Protein AF-A0A7Y5U3R4-F1 (afdb_monomer)

Secondary structure (DSSP, 8-state):
-HHHHHHHHHHHHHHHHT-HHHHHHHHHHHHHTTS-TTTHHHHHHHHHHHHHHHHHHHHHHHHHHIIIIIIHHHTTS----HHHHHHHHHHHHHHHHHHHHHHHHHHHHHHHHHT-

Structure (mmCIF, N/CA/C/O backbone):
data_AF-A0A7Y5U3R4-F1
#
_entry.id   AF-A0A7Y5U3R4-F1
#
loop_
_atom_site.group_PDB
_atom_site.id
_atom_site.type_symbol
_atom_site.label_atom_id
_atom_site.label_alt_id
_atom_site.label_comp_id
_atom_site.label_asym_id
_atom_site.label_entity_id
_atom_site.label_seq_id
_atom_site.pdbx_PDB_ins_code
_atom_site.Cartn_x
_atom_site.Cartn_y
_atom_site.Cartn_z
_atom_site.occupancy
_atom_site.B_iso_or_equiv
_atom_site.auth_seq_id
_atom_site.auth_comp_id
_atom_site.auth_asym_id
_atom_site.auth_atom_id
_atom_site.pdbx_PDB_model_num
ATOM 1 N N . MET A 1 1 ? -9.608 -11.930 12.406 1.00 65.00 1 MET A N 1
ATOM 2 C CA . MET A 1 1 ? -8.451 -12.630 11.818 1.00 65.00 1 MET A CA 1
ATOM 3 C C . MET A 1 1 ? -8.824 -13.307 10.507 1.00 65.00 1 MET A C 1
ATOM 5 O O . MET A 1 1 ? -8.217 -12.961 9.513 1.00 65.00 1 MET A O 1
ATOM 9 N N . ILE A 1 2 ? -9.853 -14.167 10.452 1.00 84.94 2 ILE A N 1
ATOM 10 C CA . ILE A 1 2 ? -10.244 -14.831 9.187 1.00 84.94 2 ILE A CA 1
ATOM 11 C C . ILE A 1 2 ? -10.713 -13.825 8.115 1.00 84.94 2 ILE A C 1
ATOM 13 O O . ILE A 1 2 ? -10.220 -13.865 6.999 1.00 84.94 2 ILE A O 1
ATOM 17 N N . GLY A 1 3 ? -11.593 -12.872 8.455 1.00 83.38 3 GLY A N 1
ATOM 18 C CA . GLY A 1 3 ? -12.141 -11.919 7.471 1.00 83.38 3 GLY A CA 1
ATOM 19 C C . GLY A 1 3 ? -11.095 -11.035 6.776 1.00 83.38 3 GLY A C 1
ATOM 20 O O . GLY A 1 3 ? -11.100 -10.927 5.557 1.00 83.38 3 GLY A O 1
ATOM 21 N N . SER A 1 4 ? -10.150 -10.468 7.534 1.00 87.38 4 SER A N 1
ATOM 22 C CA . SER A 1 4 ? -9.059 -9.659 6.974 1.00 87.38 4 SER A CA 1
ATOM 23 C C . SER A 1 4 ? -8.090 -10.496 6.137 1.00 87.38 4 SER A C 1
ATOM 25 O O . SER A 1 4 ? -7.658 -10.049 5.081 1.00 87.38 4 SER A O 1
ATOM 27 N N . ALA A 1 5 ? -7.786 -11.726 6.566 1.00 89.00 5 ALA A N 1
ATOM 28 C CA . ALA A 1 5 ? -6.933 -12.632 5.800 1.00 89.00 5 ALA A CA 1
ATOM 29 C C . ALA A 1 5 ? -7.576 -13.023 4.460 1.00 89.00 5 ALA A C 1
ATOM 31 O O . ALA A 1 5 ? -6.898 -13.021 3.439 1.00 89.00 5 ALA A O 1
ATOM 32 N N . LEU A 1 6 ? -8.885 -13.296 4.444 1.00 93.69 6 LEU A N 1
ATOM 33 C CA . LEU A 1 6 ? -9.622 -13.591 3.213 1.00 93.69 6 LEU A CA 1
ATOM 34 C C . LEU A 1 6 ? -9.685 -12.383 2.275 1.00 93.69 6 LEU A C 1
ATOM 36 O O . LEU A 1 6 ? -9.479 -12.546 1.078 1.00 93.69 6 LEU A O 1
ATOM 40 N N . ALA A 1 7 ? -9.923 -11.178 2.803 1.00 92.38 7 ALA A N 1
ATOM 41 C CA . ALA A 1 7 ? -9.930 -9.954 2.001 1.00 92.38 7 ALA A CA 1
ATOM 42 C C . ALA A 1 7 ? -8.556 -9.685 1.366 1.00 92.38 7 ALA A C 1
ATOM 44 O O . ALA A 1 7 ? -8.462 -9.439 0.164 1.00 92.38 7 ALA A O 1
ATOM 45 N N . GLY A 1 8 ? -7.487 -9.814 2.155 1.00 92.00 8 GLY A N 1
ATOM 46 C CA . GLY A 1 8 ? -6.118 -9.691 1.666 1.00 92.00 8 GLY A CA 1
ATOM 47 C C . GLY A 1 8 ? -5.762 -10.760 0.628 1.00 92.00 8 GLY A C 1
ATOM 48 O O . GLY A 1 8 ? -5.210 -10.447 -0.426 1.00 92.00 8 GLY A O 1
ATOM 49 N N . ALA A 1 9 ? -6.137 -12.017 0.874 1.00 93.06 9 ALA A N 1
ATOM 50 C CA . ALA A 1 9 ? -5.935 -13.107 -0.076 1.00 93.06 9 ALA A CA 1
ATOM 51 C C . ALA A 1 9 ? -6.721 -12.888 -1.376 1.00 93.06 9 ALA A C 1
ATOM 53 O O . ALA A 1 9 ? -6.185 -13.141 -2.452 1.00 93.06 9 ALA A O 1
ATOM 54 N N . ALA A 1 10 ? -7.956 -12.388 -1.300 1.00 94.56 10 ALA A N 1
ATOM 55 C CA . ALA A 1 10 ? -8.769 -12.072 -2.469 1.00 94.56 10 ALA A CA 1
ATOM 56 C C . ALA A 1 10 ? -8.152 -10.942 -3.304 1.00 94.56 10 ALA A C 1
ATOM 58 O O . ALA A 1 10 ? -8.113 -11.056 -4.527 1.00 94.56 10 ALA A O 1
ATOM 59 N N . TRP A 1 11 ? -7.611 -9.898 -2.665 1.00 95.31 11 TRP A N 1
ATOM 60 C CA . TRP A 1 11 ? -6.876 -8.829 -3.350 1.00 95.31 11 TRP A CA 1
ATOM 61 C C . TRP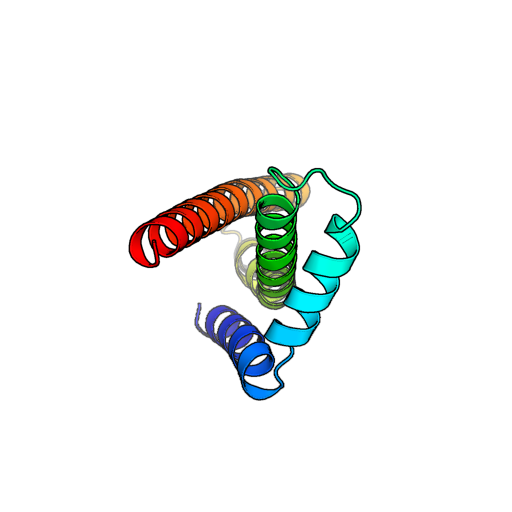 A 1 11 ? -5.675 -9.373 -4.129 1.00 95.31 11 TRP A C 1
ATOM 63 O O . TRP A 1 11 ? -5.559 -9.155 -5.336 1.00 95.31 11 TRP A O 1
ATOM 73 N N . LEU A 1 12 ? -4.814 -10.144 -3.460 1.00 93.56 12 LEU A N 1
ATOM 74 C CA . LEU A 1 12 ? -3.613 -10.705 -4.084 1.00 93.56 12 LEU A CA 1
ATOM 75 C C . LEU A 1 12 ? -3.957 -11.729 -5.173 1.00 93.56 12 LEU A C 1
ATOM 77 O O . LEU A 1 12 ? -3.390 -11.687 -6.263 1.00 93.56 12 LEU A O 1
ATOM 81 N N . SER A 1 13 ? -4.927 -12.607 -4.916 1.00 93.62 13 SER A N 1
ATOM 82 C CA . SER A 1 13 ? -5.390 -13.596 -5.897 1.00 93.62 13 SER A CA 1
ATOM 83 C C . SER A 1 13 ? -6.017 -12.913 -7.108 1.00 93.62 13 SER A C 1
ATOM 85 O O . SER A 1 13 ? -5.747 -13.304 -8.238 1.00 93.62 13 SER A O 1
ATOM 87 N N . GLY A 1 14 ? -6.798 -11.853 -6.891 1.00 92.38 14 GLY A N 1
ATOM 88 C CA . GLY A 1 14 ? -7.369 -11.038 -7.956 1.00 92.38 14 GLY A CA 1
ATOM 89 C C . GLY A 1 14 ? -6.289 -10.421 -8.842 1.00 92.38 14 GLY A C 1
ATOM 90 O O . GLY A 1 14 ? -6.365 -10.549 -10.062 1.00 92.38 14 GLY A O 1
ATOM 91 N N . LEU A 1 15 ? -5.245 -9.828 -8.254 1.00 91.62 15 LEU A N 1
ATOM 92 C CA . LEU A 1 15 ? -4.117 -9.267 -9.011 1.00 91.62 15 LEU A CA 1
ATOM 93 C C . LEU A 1 15 ? -3.382 -10.313 -9.855 1.00 91.62 15 LEU A C 1
ATOM 95 O O . LEU A 1 15 ? -2.968 -10.006 -10.975 1.00 91.62 15 LEU A O 1
ATOM 99 N N . VAL A 1 16 ? -3.227 -11.532 -9.333 1.00 92.44 16 VAL A N 1
ATOM 100 C CA . VAL A 1 16 ? -2.562 -12.635 -10.040 1.00 92.44 16 VAL A CA 1
ATOM 101 C C . VAL A 1 16 ? -3.438 -13.169 -11.173 1.00 92.44 16 VAL A C 1
ATOM 103 O O . VAL A 1 16 ? -2.976 -13.263 -12.306 1.00 92.44 16 VAL A O 1
ATOM 106 N N . VAL A 1 17 ? -4.709 -13.472 -10.900 1.00 94.38 17 VAL A N 1
ATOM 107 C CA . VAL A 1 17 ? -5.631 -14.086 -11.873 1.00 94.38 17 VAL A CA 1
ATOM 108 C C . VAL A 1 17 ? -5.970 -13.133 -13.019 1.00 94.38 17 VAL A C 1
ATOM 110 O O . VAL A 1 17 ? -6.068 -13.559 -14.165 1.00 94.38 17 VAL A O 1
ATOM 113 N N . THR A 1 18 ? -6.133 -11.841 -12.730 1.00 93.12 18 THR A N 1
ATOM 114 C CA . THR A 1 18 ? -6.467 -10.834 -13.753 1.00 93.12 18 THR A CA 1
ATOM 115 C C . THR A 1 18 ? -5.256 -10.358 -14.555 1.00 93.12 18 THR A C 1
ATOM 117 O O . THR A 1 18 ? -5.423 -9.640 -15.537 1.00 93.12 18 THR A O 1
ATOM 120 N N . GLY A 1 19 ? -4.033 -10.687 -14.124 1.00 90.38 19 GLY A N 1
ATOM 121 C CA . GLY A 1 19 ? -2.816 -10.075 -14.658 1.00 90.38 19 GLY A CA 1
ATOM 122 C C . GLY A 1 19 ? -2.641 -8.603 -14.260 1.00 90.38 19 GLY A C 1
ATOM 123 O O . GLY A 1 19 ? -1.742 -7.935 -14.773 1.00 90.38 19 GLY A O 1
ATOM 124 N N . GLY A 1 20 ? -3.447 -8.087 -13.322 1.00 88.06 20 GLY A N 1
ATOM 125 C CA . GLY A 1 20 ? -3.348 -6.714 -12.818 1.00 88.06 20 GLY A CA 1
ATOM 126 C C . GLY A 1 20 ? -1.955 -6.367 -12.284 1.00 88.06 20 GLY A C 1
ATOM 127 O O . GLY A 1 20 ? -1.513 -5.228 -12.418 1.00 88.06 20 GLY A O 1
ATOM 128 N N . GLY A 1 21 ? -1.208 -7.357 -11.781 1.00 90.44 21 GLY A N 1
ATOM 129 C CA . GLY A 1 21 ? 0.199 -7.182 -11.411 1.00 90.44 21 GLY A CA 1
ATOM 130 C C . GLY A 1 21 ? 1.086 -6.698 -12.568 1.00 90.44 21 GLY A C 1
ATOM 131 O O . GLY A 1 21 ? 1.906 -5.805 -12.371 1.00 90.44 21 GLY A O 1
ATOM 132 N N . ALA A 1 22 ? 0.892 -7.212 -13.786 1.00 91.38 22 ALA A N 1
ATOM 133 C CA . ALA A 1 22 ? 1.663 -6.785 -14.956 1.00 91.38 22 ALA A CA 1
ATOM 134 C C . ALA A 1 22 ? 1.296 -5.358 -15.389 1.00 91.38 22 ALA A C 1
ATOM 136 O O . ALA A 1 22 ? 2.180 -4.564 -15.709 1.00 91.38 22 ALA A O 1
ATOM 137 N N . ALA A 1 23 ? 0.007 -5.008 -15.335 1.00 92.94 23 ALA A N 1
ATOM 138 C CA . ALA A 1 23 ? -0.455 -3.650 -15.614 1.00 92.94 23 ALA A CA 1
ATOM 139 C C . 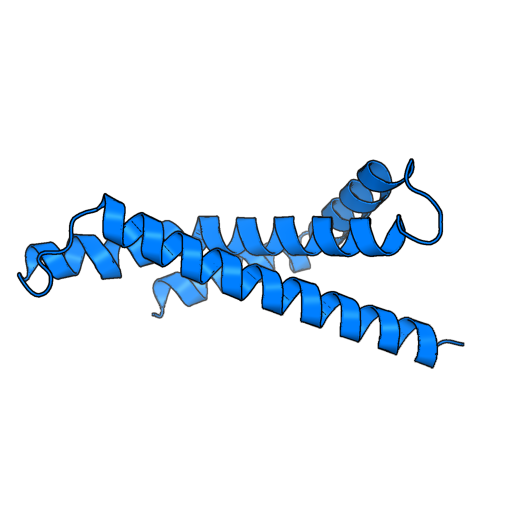ALA A 1 23 ? 0.122 -2.641 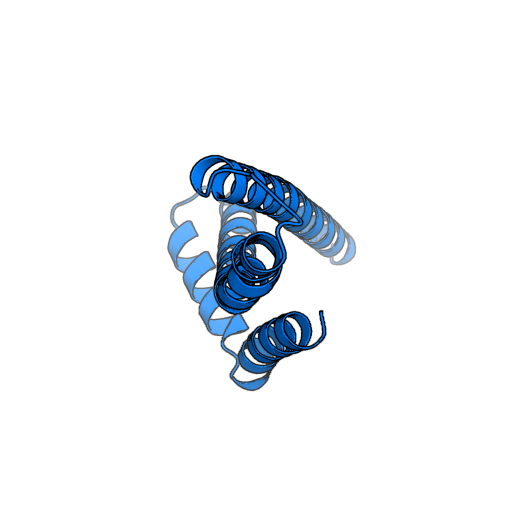-14.606 1.00 92.94 23 ALA A C 1
ATOM 141 O O . ALA A 1 23 ? 0.616 -1.588 -15.005 1.00 92.94 23 ALA A O 1
ATOM 142 N N . LEU A 1 24 ? 0.131 -2.986 -13.314 1.00 93.12 24 LEU A N 1
ATOM 143 C CA . LEU A 1 24 ? 0.741 -2.165 -12.265 1.00 93.12 24 LEU A CA 1
ATOM 144 C C . LEU A 1 24 ? 2.256 -2.030 -12.443 1.00 93.12 24 LEU A C 1
ATOM 146 O O . LEU A 1 24 ? 2.787 -0.935 -12.285 1.00 93.12 24 LEU A O 1
ATOM 150 N N . ALA A 1 25 ? 2.951 -3.112 -12.796 1.00 93.31 25 ALA A N 1
ATOM 151 C CA . ALA A 1 25 ? 4.388 -3.071 -13.054 1.00 93.31 25 ALA A CA 1
ATOM 152 C C . ALA A 1 25 ? 4.719 -2.194 -14.273 1.00 93.31 25 ALA A C 1
ATOM 154 O O . ALA A 1 25 ? 5.655 -1.396 -14.222 1.00 93.31 25 ALA A O 1
ATOM 155 N N . HIS A 1 26 ? 3.926 -2.286 -15.345 1.00 94.56 26 HIS A N 1
ATOM 156 C CA . HIS A 1 26 ? 4.089 -1.439 -16.524 1.00 94.56 26 HIS A CA 1
ATOM 157 C C .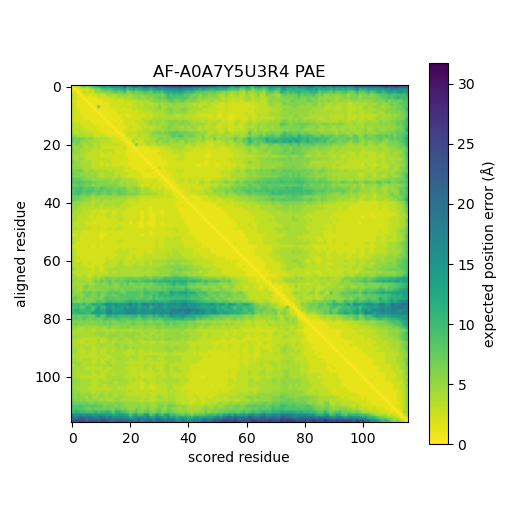 HIS A 1 26 ? 3.810 0.034 -16.206 1.00 94.56 26 HIS A C 1
ATOM 159 O O . HIS A 1 26 ? 4.602 0.903 -16.570 1.00 94.56 26 HIS A O 1
ATOM 165 N N . ALA A 1 27 ? 2.736 0.314 -15.462 1.00 95.06 27 ALA A N 1
ATOM 166 C CA . ALA A 1 27 ? 2.412 1.660 -15.004 1.00 95.06 27 ALA A CA 1
ATOM 167 C C . ALA A 1 27 ? 3.539 2.239 -14.134 1.00 95.06 27 ALA A C 1
ATOM 169 O O . ALA A 1 27 ? 3.995 3.352 -14.394 1.00 95.06 27 ALA A O 1
ATOM 170 N N . ALA A 1 28 ? 4.053 1.466 -13.175 1.00 95.38 28 ALA A N 1
ATOM 171 C CA . ALA A 1 28 ? 5.167 1.877 -12.328 1.00 95.38 28 ALA A CA 1
ATOM 172 C C . ALA A 1 28 ? 6.434 2.168 -13.146 1.00 95.38 28 ALA A C 1
ATOM 174 O O . ALA A 1 28 ? 7.055 3.209 -12.953 1.00 95.38 28 ALA A O 1
ATOM 175 N N . GLY A 1 29 ? 6.777 1.303 -14.106 1.00 94.69 29 GLY A N 1
ATOM 176 C CA . GLY A 1 29 ? 7.914 1.522 -15.000 1.00 94.69 29 GLY A CA 1
ATOM 177 C C . GLY A 1 29 ? 7.750 2.765 -15.879 1.00 94.69 29 GLY A C 1
ATOM 178 O O . GLY A 1 29 ? 8.696 3.528 -16.048 1.00 94.69 29 GLY A O 1
ATOM 179 N N . SER A 1 30 ? 6.543 3.015 -16.396 1.00 94.94 30 SER A N 1
ATOM 180 C CA . SER A 1 30 ? 6.255 4.212 -17.197 1.00 94.94 30 SER A CA 1
ATOM 181 C C . SER A 1 30 ? 6.349 5.500 -16.371 1.00 94.94 30 SER A C 1
ATOM 183 O O . SER A 1 30 ? 6.901 6.496 -16.836 1.00 94.94 30 SER A O 1
ATOM 185 N N . ALA A 1 31 ? 5.892 5.465 -15.116 1.00 94.56 31 ALA A N 1
ATOM 186 C CA . ALA A 1 31 ? 5.929 6.602 -14.205 1.00 94.56 31 ALA A CA 1
ATOM 187 C C . ALA A 1 31 ? 7.356 6.950 -13.750 1.00 94.56 31 ALA A C 1
ATOM 189 O O . ALA A 1 31 ? 7.639 8.106 -13.438 1.00 94.56 31 ALA A O 1
ATOM 190 N N . THR A 1 32 ? 8.265 5.972 -13.723 1.00 95.19 32 THR A N 1
ATOM 191 C CA . THR A 1 32 ? 9.663 6.173 -13.317 1.00 95.19 32 THR A CA 1
ATOM 192 C C . THR A 1 32 ? 10.636 6.251 -14.490 1.00 95.19 32 THR A C 1
ATOM 194 O O . THR A 1 32 ? 11.836 6.406 -14.268 1.00 95.19 32 THR A O 1
ATOM 197 N N . ALA A 1 33 ? 10.145 6.213 -15.732 1.00 91.38 33 ALA A N 1
ATOM 198 C CA . ALA A 1 33 ? 10.969 6.192 -16.941 1.00 91.38 33 ALA A CA 1
ATOM 199 C C . ALA A 1 33 ? 11.866 7.432 -17.108 1.00 91.38 33 ALA A C 1
ATOM 201 O O . ALA A 1 33 ? 12.920 7.349 -17.729 1.00 91.38 33 ALA A O 1
ATOM 202 N N . ALA A 1 34 ? 11.466 8.575 -16.544 1.00 93.38 34 ALA A N 1
ATOM 203 C CA . ALA A 1 34 ? 12.251 9.809 -16.586 1.00 93.38 34 ALA A CA 1
ATOM 204 C C . ALA A 1 34 ? 13.434 9.824 -15.595 1.00 93.38 34 ALA A C 1
ATOM 206 O O . ALA A 1 34 ? 14.262 10.734 -15.641 1.00 93.38 34 ALA A O 1
ATOM 207 N N . LEU A 1 35 ? 13.508 8.859 -14.672 1.00 93.94 35 LEU A N 1
ATOM 208 C CA . LEU A 1 35 ? 14.583 8.790 -13.685 1.00 93.94 35 LEU A CA 1
ATOM 209 C C . LEU A 1 35 ? 15.871 8.212 -14.295 1.00 93.94 35 LEU A C 1
ATOM 211 O O . LEU A 1 35 ? 15.816 7.439 -15.252 1.00 93.94 35 LEU A O 1
ATOM 215 N N . PRO A 1 36 ? 17.046 8.528 -13.715 1.00 94.06 36 PRO A N 1
ATOM 216 C CA . PRO A 1 36 ? 18.316 7.970 -14.165 1.00 94.06 36 PRO A CA 1
ATOM 217 C C . PRO A 1 36 ? 18.301 6.432 -14.203 1.00 94.06 36 PRO A C 1
ATOM 219 O O . PRO A 1 36 ? 17.700 5.823 -13.313 1.00 94.06 36 PRO A O 1
ATOM 222 N N . PRO A 1 37 ? 19.035 5.780 -15.127 1.00 88.50 37 PRO A N 1
ATOM 223 C CA . PRO A 1 37 ? 19.039 4.318 -15.272 1.00 88.50 37 PRO A CA 1
ATOM 224 C C . PRO A 1 37 ? 19.412 3.552 -13.994 1.00 88.50 37 PRO A C 1
ATOM 226 O O . PRO A 1 37 ? 18.938 2.443 -13.774 1.00 88.50 37 PRO A O 1
ATOM 229 N N . ALA A 1 38 ? 20.229 4.159 -13.128 1.00 88.06 38 ALA A N 1
ATOM 230 C CA . ALA A 1 38 ? 20.617 3.582 -11.842 1.00 88.06 38 ALA A CA 1
ATOM 231 C C . ALA A 1 38 ? 19.479 3.572 -10.798 1.00 88.06 38 ALA A C 1
ATOM 233 O O . ALA A 1 38 ? 19.513 2.771 -9.869 1.00 88.06 38 ALA A O 1
ATOM 234 N N . VAL A 1 39 ? 18.482 4.457 -10.929 1.00 91.19 39 VAL A N 1
ATOM 235 C CA . VAL A 1 39 ? 17.421 4.677 -9.925 1.00 91.19 39 VAL A CA 1
ATOM 236 C C . VAL A 1 39 ? 16.043 4.271 -10.447 1.00 91.19 39 VAL A C 1
ATOM 238 O O . VAL A 1 39 ? 15.223 3.785 -9.671 1.00 91.19 39 VAL A O 1
ATOM 241 N N . GLY A 1 40 ? 15.784 4.421 -11.749 1.00 92.44 40 GLY A N 1
ATOM 242 C CA . GLY A 1 40 ? 14.488 4.148 -12.379 1.00 92.44 40 GLY A CA 1
ATOM 243 C C . GLY A 1 40 ? 13.906 2.764 -12.060 1.00 92.44 40 GLY A C 1
ATOM 244 O O . GLY A 1 40 ? 12.759 2.700 -11.610 1.00 92.44 40 GLY A O 1
ATOM 245 N N . PRO A 1 41 ? 14.678 1.665 -12.194 1.00 92.06 41 PRO A N 1
ATOM 246 C CA . PRO A 1 41 ? 14.201 0.324 -11.853 1.00 92.06 41 PRO A CA 1
ATOM 247 C C . PRO A 1 41 ? 13.869 0.160 -10.364 1.00 92.06 41 PRO A C 1
ATOM 249 O O . PRO A 1 41 ? 12.837 -0.411 -10.020 1.00 92.06 41 PRO A O 1
ATOM 252 N N . LEU A 1 42 ? 14.702 0.704 -9.469 1.00 93.50 42 LEU A N 1
ATOM 253 C CA . LEU A 1 42 ? 14.465 0.635 -8.022 1.00 93.50 42 LEU A CA 1
ATOM 254 C C . LEU A 1 42 ? 13.211 1.427 -7.640 1.00 93.50 42 LEU A C 1
ATOM 256 O O . LEU A 1 42 ? 12.373 0.935 -6.890 1.00 93.50 42 LEU A O 1
ATOM 260 N N . ALA A 1 43 ? 13.044 2.623 -8.206 1.00 94.25 43 ALA A N 1
ATOM 261 C CA . ALA A 1 43 ? 11.855 3.441 -8.009 1.00 94.25 43 ALA A CA 1
ATOM 262 C C . ALA A 1 43 ? 10.586 2.748 -8.535 1.00 94.25 43 ALA A C 1
ATOM 264 O O . ALA A 1 43 ? 9.547 2.822 -7.881 1.00 94.25 43 ALA A O 1
ATOM 265 N N . ALA A 1 44 ? 10.667 2.036 -9.668 1.00 95.06 44 ALA A N 1
ATOM 266 C CA . ALA A 1 44 ? 9.544 1.261 -10.200 1.00 95.06 44 ALA A CA 1
ATOM 267 C C . ALA A 1 44 ? 9.129 0.148 -9.229 1.00 95.06 44 ALA A C 1
ATOM 269 O O . ALA A 1 44 ? 7.941 -0.030 -8.971 1.00 95.06 44 ALA A O 1
ATOM 270 N N . ILE A 1 45 ? 10.100 -0.563 -8.642 1.00 94.81 45 ILE A N 1
ATOM 271 C CA . ILE A 1 45 ? 9.848 -1.609 -7.638 1.00 94.81 45 ILE A CA 1
ATOM 272 C C . ILE A 1 45 ? 9.196 -1.009 -6.393 1.00 94.81 45 ILE A C 1
ATOM 274 O O . ILE A 1 45 ? 8.174 -1.520 -5.939 1.00 94.81 45 ILE A O 1
ATOM 278 N N . VAL A 1 46 ? 9.743 0.090 -5.864 1.00 95.81 46 VAL A N 1
ATOM 279 C CA . VAL A 1 46 ? 9.177 0.790 -4.698 1.00 95.81 46 VAL A CA 1
ATOM 280 C C . VAL A 1 46 ? 7.732 1.210 -4.972 1.00 95.81 46 VAL A C 1
ATOM 282 O O . VAL A 1 46 ? 6.861 0.979 -4.136 1.00 95.81 46 VAL A O 1
ATOM 285 N N . MET A 1 47 ? 7.458 1.784 -6.147 1.00 95.81 47 MET A N 1
ATOM 286 C CA . MET A 1 47 ? 6.116 2.221 -6.532 1.00 95.81 47 MET A CA 1
ATOM 287 C C . MET A 1 47 ? 5.155 1.039 -6.692 1.00 95.81 47 MET A C 1
ATOM 289 O O . MET A 1 47 ? 4.061 1.067 -6.134 1.00 95.81 47 MET A O 1
ATOM 293 N N . PHE A 1 48 ? 5.568 -0.017 -7.395 1.00 95.31 48 PHE A N 1
ATOM 294 C CA . PHE A 1 48 ? 4.773 -1.231 -7.575 1.00 95.31 48 PHE A CA 1
ATOM 295 C C . PHE A 1 48 ? 4.409 -1.871 -6.229 1.00 95.31 48 PHE A C 1
ATOM 297 O O . PHE A 1 48 ? 3.232 -2.079 -5.931 1.00 95.31 48 PHE A O 1
ATOM 304 N N . VAL A 1 49 ? 5.412 -2.130 -5.388 1.00 95.31 49 VAL A N 1
ATOM 305 C CA . VAL A 1 49 ? 5.228 -2.742 -4.067 1.00 95.31 49 VAL A CA 1
ATOM 306 C C . VAL A 1 49 ? 4.390 -1.841 -3.164 1.00 95.31 49 VAL A C 1
ATOM 308 O O . VAL A 1 49 ? 3.496 -2.331 -2.476 1.00 95.31 49 VAL A O 1
ATOM 311 N N . GLY A 1 50 ? 4.627 -0.528 -3.206 1.00 95.31 50 GLY A N 1
ATOM 312 C CA . GLY A 1 50 ? 3.861 0.458 -2.451 1.00 95.31 50 GLY A CA 1
ATOM 313 C C . GLY A 1 50 ? 2.376 0.449 -2.809 1.00 95.31 50 GLY A C 1
ATOM 314 O O . GLY A 1 50 ? 1.539 0.421 -1.910 1.00 95.31 50 GLY A O 1
ATOM 315 N N . VAL A 1 51 ? 2.033 0.398 -4.100 1.00 95.62 51 VAL A N 1
ATOM 316 C CA . VAL A 1 51 ? 0.633 0.333 -4.554 1.00 95.62 51 VAL A CA 1
ATOM 317 C C . VAL A 1 51 ? -0.026 -0.984 -4.145 1.00 95.62 51 VAL A C 1
ATOM 319 O O . VAL A 1 51 ? -1.157 -0.975 -3.657 1.00 95.62 51 VAL A O 1
ATOM 322 N N . VAL A 1 52 ? 0.670 -2.115 -4.288 1.00 95.50 52 VAL A N 1
ATOM 323 C CA . VAL A 1 52 ? 0.136 -3.425 -3.879 1.00 95.50 52 VAL A CA 1
ATOM 324 C C . VAL A 1 52 ? -0.106 -3.478 -2.369 1.00 95.50 52 VAL A C 1
ATOM 326 O O . VAL A 1 52 ? -1.171 -3.936 -1.945 1.00 95.50 52 VAL A O 1
ATOM 329 N N . ALA A 1 53 ? 0.842 -2.985 -1.566 1.00 94.56 53 ALA A N 1
ATOM 330 C CA . ALA A 1 53 ? 0.732 -2.930 -0.110 1.00 94.56 53 ALA A CA 1
ATOM 331 C C . ALA A 1 53 ? -0.367 -1.960 0.350 1.00 94.56 53 ALA A C 1
ATOM 333 O O . ALA A 1 53 ? -1.149 -2.300 1.234 1.00 94.56 53 ALA A O 1
ATOM 334 N N . ALA A 1 54 ? -0.480 -0.788 -0.279 1.00 94.31 54 ALA A N 1
ATOM 335 C CA . ALA A 1 54 ? -1.549 0.166 0.008 1.00 94.31 54 ALA A CA 1
ATOM 336 C C . ALA A 1 54 ? -2.933 -0.401 -0.345 1.00 94.31 54 ALA A C 1
ATOM 338 O O . ALA A 1 54 ? -3.877 -0.230 0.421 1.00 94.31 54 ALA A O 1
ATOM 339 N N . GLY A 1 55 ? -3.054 -1.115 -1.468 1.00 95.19 55 GLY A N 1
ATOM 340 C CA . GLY A 1 55 ? -4.289 -1.808 -1.841 1.00 95.19 55 GLY A CA 1
ATOM 341 C C . GLY A 1 55 ? -4.658 -2.915 -0.854 1.00 95.19 55 GLY A C 1
ATOM 342 O O . GLY A 1 55 ? -5.819 -3.016 -0.459 1.00 95.19 55 GLY A O 1
ATOM 343 N N . TYR A 1 56 ? -3.669 -3.690 -0.397 1.00 94.62 56 TYR A N 1
ATOM 344 C CA . TYR A 1 56 ? -3.861 -4.695 0.650 1.00 94.62 56 TYR A CA 1
ATOM 345 C C . TYR A 1 56 ? -4.371 -4.049 1.944 1.00 94.62 56 TYR A C 1
ATOM 347 O O . TYR A 1 56 ? -5.398 -4.472 2.470 1.00 94.62 56 TYR A O 1
ATOM 355 N N . GLU A 1 57 ? -3.710 -2.988 2.411 1.00 94.06 57 GLU A N 1
ATOM 356 C CA . GLU A 1 57 ? -4.123 -2.277 3.622 1.00 94.06 57 GLU A CA 1
ATOM 357 C C . GLU A 1 57 ? -5.539 -1.715 3.472 1.00 94.06 57 GLU A C 1
ATOM 359 O O . GLU A 1 57 ? -6.373 -1.899 4.351 1.00 94.06 57 GLU A O 1
ATOM 364 N N . ALA A 1 58 ? -5.865 -1.114 2.326 1.00 94.75 58 ALA A N 1
ATOM 365 C CA . ALA A 1 58 ? -7.188 -0.553 2.072 1.00 94.75 58 ALA A CA 1
ATOM 366 C C . ALA A 1 58 ? -8.313 -1.599 2.165 1.00 94.75 58 ALA A C 1
ATOM 368 O O . ALA A 1 58 ? -9.380 -1.295 2.705 1.00 94.75 58 ALA A O 1
ATOM 369 N N . VAL A 1 59 ? -8.094 -2.832 1.685 1.00 95.12 59 VAL A N 1
ATOM 370 C CA . VAL A 1 59 ? -9.106 -3.900 1.790 1.00 95.12 59 VAL A CA 1
ATOM 371 C C . VAL A 1 59 ? -9.169 -4.523 3.185 1.00 95.12 59 VAL A C 1
ATOM 373 O O . VAL A 1 59 ? -10.232 -4.999 3.592 1.00 95.12 59 VAL A O 1
ATOM 376 N N . THR A 1 60 ? -8.071 -4.518 3.946 1.00 93.50 60 THR A N 1
ATOM 377 C CA . THR A 1 60 ? -8.040 -5.071 5.309 1.00 93.50 60 THR A CA 1
ATOM 378 C C . THR A 1 60 ? -8.442 -4.066 6.385 1.00 93.50 60 THR A C 1
ATOM 380 O O . THR A 1 60 ? -8.953 -4.471 7.435 1.00 93.50 60 THR A O 1
ATOM 383 N N . PHE A 1 61 ? -8.284 -2.771 6.119 1.00 92.56 61 PHE A N 1
ATOM 384 C CA . PHE A 1 61 ? -8.515 -1.680 7.060 1.00 92.56 61 PHE A CA 1
ATOM 385 C C . PHE A 1 61 ? -9.923 -1.677 7.678 1.00 92.56 61 PHE A C 1
ATOM 387 O O . PHE A 1 61 ? -10.021 -1.566 8.902 1.00 92.56 61 PHE A O 1
ATOM 394 N N . PRO A 1 62 ? -11.029 -1.886 6.929 1.00 92.81 62 PRO A N 1
ATOM 395 C CA . PRO A 1 62 ? -12.367 -1.922 7.525 1.00 92.81 62 PRO A CA 1
ATOM 396 C C . PRO A 1 62 ? -12.511 -3.006 8.600 1.00 92.81 62 PRO A C 1
ATOM 398 O O . PRO A 1 62 ? -13.164 -2.799 9.623 1.00 92.81 62 PRO A O 1
ATOM 401 N N . PHE A 1 63 ? -11.857 -4.156 8.407 1.00 92.06 63 PHE A N 1
ATOM 402 C CA . PHE A 1 63 ? -11.853 -5.245 9.382 1.00 92.06 63 PHE A CA 1
ATOM 403 C C . PHE A 1 63 ? -10.999 -4.907 10.606 1.00 92.06 63 PHE A C 1
ATOM 405 O O . PHE A 1 63 ? -11.379 -5.261 11.727 1.00 92.06 63 PHE A O 1
ATOM 412 N N . ALA A 1 64 ? -9.869 -4.224 10.400 1.00 88.62 64 ALA A N 1
ATOM 413 C CA . ALA A 1 64 ? -9.020 -3.729 11.479 1.00 88.62 64 ALA A CA 1
ATOM 414 C C . ALA A 1 64 ? -9.765 -2.695 12.335 1.00 88.62 64 ALA A C 1
ATOM 416 O O . ALA A 1 64 ? -9.788 -2.830 13.555 1.00 88.62 64 ALA A O 1
ATOM 417 N N . LEU A 1 65 ? -10.466 -1.744 11.711 1.00 90.25 65 LEU A N 1
ATOM 418 C CA . LEU A 1 65 ? -11.283 -0.742 12.398 1.00 90.25 65 LEU A CA 1
ATOM 419 C C . LEU A 1 65 ? -12.44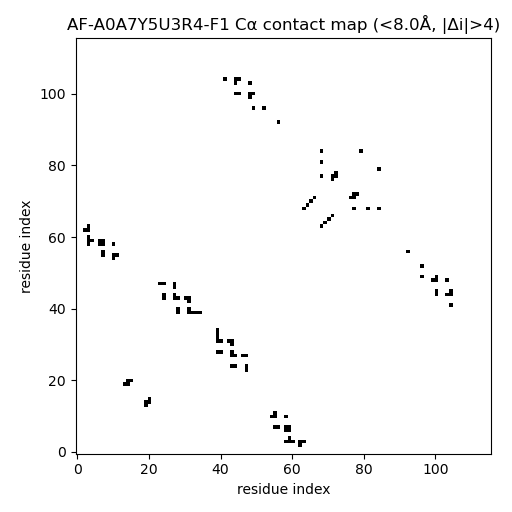2 -1.382 13.172 1.00 90.25 65 LEU A C 1
ATOM 421 O O . LEU A 1 65 ? -12.688 -1.052 14.335 1.00 90.25 65 LEU A O 1
ATOM 425 N N . PHE A 1 66 ? -13.160 -2.319 12.549 1.00 89.94 66 PHE A N 1
ATOM 426 C CA . PHE A 1 66 ? -14.302 -2.954 13.200 1.00 89.94 66 PHE A CA 1
ATOM 427 C C . PHE A 1 66 ? -13.886 -3.758 14.432 1.00 89.94 66 PHE A C 1
ATOM 429 O O . PHE A 1 66 ? -14.521 -3.664 15.482 1.00 89.94 66 PHE A O 1
ATOM 436 N N . ARG A 1 67 ? -12.805 -4.534 14.320 1.00 86.56 67 ARG A N 1
ATOM 437 C CA . ARG A 1 67 ? -12.348 -5.399 15.407 1.00 86.56 67 ARG A CA 1
ATOM 438 C C . ARG A 1 67 ? -11.521 -4.663 16.453 1.00 86.56 67 ARG A C 1
ATOM 440 O O . ARG A 1 67 ? -11.787 -4.860 17.626 1.00 86.56 67 ARG A O 1
ATOM 447 N N . GLY A 1 68 ? -10.553 -3.857 16.033 1.00 83.88 68 GLY A N 1
ATOM 448 C CA . GLY A 1 68 ? -9.602 -3.201 16.931 1.00 83.88 68 GLY A CA 1
ATOM 449 C C . GLY A 1 68 ? -10.083 -1.879 17.523 1.00 83.88 68 GLY A C 1
ATOM 450 O O . GLY A 1 68 ? -9.414 -1.345 18.395 1.00 83.88 68 GLY A O 1
ATOM 451 N N . PHE A 1 69 ? -11.205 -1.320 17.053 1.00 87.62 69 PHE A N 1
ATOM 452 C CA . PHE A 1 69 ? -11.752 -0.083 17.615 1.00 87.62 69 PHE A CA 1
ATOM 453 C C . PHE A 1 69 ? -13.231 -0.209 17.990 1.00 87.62 69 PHE A C 1
ATOM 455 O O . PHE A 1 69 ? -13.598 -0.021 19.150 1.00 87.62 69 PHE A O 1
ATOM 462 N N . LEU A 1 70 ? -14.104 -0.537 17.030 1.00 87.88 70 LEU A N 1
ATOM 463 C CA . LEU A 1 70 ? -15.556 -0.531 17.269 1.00 87.88 70 LEU A CA 1
ATOM 464 C C . LEU A 1 70 ? -15.997 -1.615 18.264 1.00 87.88 70 LEU A C 1
ATOM 466 O O . LEU A 1 70 ? -16.799 -1.336 19.157 1.00 87.88 70 LEU A O 1
ATOM 470 N N . LEU A 1 71 ? -15.479 -2.837 18.123 1.00 88.88 71 LEU A N 1
ATOM 471 C CA . LEU A 1 71 ? -15.785 -3.944 19.031 1.00 88.88 71 LEU A CA 1
ATOM 472 C C . LEU A 1 71 ? -15.223 -3.701 20.433 1.00 88.88 71 LEU A C 1
ATOM 474 O O . LEU A 1 71 ? -15.968 -3.807 21.407 1.00 88.88 71 LEU A O 1
ATOM 478 N N . ASP A 1 72 ? -13.957 -3.306 20.536 1.00 87.62 72 ASP A N 1
ATOM 479 C CA . ASP A 1 72 ? -13.304 -3.081 21.829 1.00 87.62 72 ASP A CA 1
ATOM 480 C C . ASP A 1 72 ? -13.982 -1.958 22.620 1.00 87.62 72 ASP A C 1
ATOM 482 O O . ASP A 1 72 ? -14.184 -2.080 23.831 1.00 87.62 72 ASP A O 1
ATOM 486 N N . ARG A 1 73 ? -14.447 -0.905 21.937 1.00 85.69 73 ARG A N 1
ATOM 487 C CA . ARG A 1 73 ? -15.208 0.1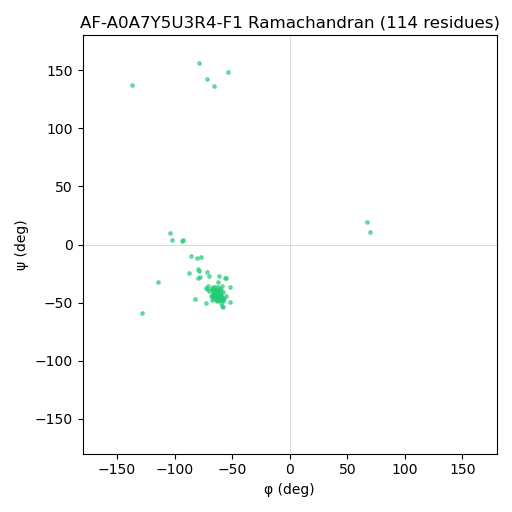77 22.570 1.00 85.69 73 ARG A CA 1
ATOM 488 C C . ARG A 1 73 ? -16.613 -0.252 22.989 1.00 85.69 73 ARG A C 1
ATOM 490 O O . ARG A 1 73 ? -17.092 0.184 24.033 1.00 85.69 73 ARG A O 1
ATOM 497 N N . LYS A 1 74 ? -17.272 -1.120 22.213 1.00 85.31 74 LYS A N 1
ATOM 498 C CA . LYS A 1 74 ? -18.594 -1.669 22.561 1.00 85.31 74 LYS A CA 1
ATOM 499 C C . LYS A 1 74 ? -18.538 -2.537 23.821 1.00 85.31 74 LYS A C 1
ATOM 501 O O . LYS A 1 74 ? -19.481 -2.512 24.605 1.00 85.31 74 LYS A O 1
ATOM 506 N N . TYR A 1 75 ? -17.454 -3.287 24.010 1.00 88.69 75 TYR A N 1
ATOM 507 C CA . TYR A 1 75 ? -17.261 -4.151 25.179 1.00 88.69 75 TYR A CA 1
ATOM 508 C C . TYR A 1 75 ? -16.490 -3.483 26.328 1.00 88.69 75 TYR A C 1
ATOM 510 O O . TYR A 1 75 ? -16.236 -4.130 27.339 1.00 88.69 75 TYR A O 1
ATOM 518 N N . GLY A 1 76 ? -16.132 -2.201 26.199 1.00 84.88 76 GLY A N 1
ATOM 519 C CA . GLY A 1 76 ? -15.410 -1.456 27.236 1.00 84.88 76 GLY A CA 1
ATOM 520 C C . GLY A 1 76 ? -13.978 -1.945 27.478 1.00 84.88 76 GLY A C 1
ATOM 521 O O . GLY A 1 76 ? -13.414 -1.667 28.530 1.00 84.88 76 GLY A O 1
ATOM 522 N N . LEU A 1 77 ? -13.392 -2.670 26.521 1.00 85.44 77 LEU A N 1
ATOM 523 C CA . LEU A 1 77 ? -12.035 -3.216 26.609 1.00 85.44 77 LEU A CA 1
ATOM 524 C C . LEU A 1 77 ? -10.957 -2.162 26.320 1.00 85.44 77 LEU A C 1
ATOM 526 O O . LEU A 1 77 ? -9.820 -2.319 26.753 1.00 85.44 77 LEU A O 1
ATOM 530 N N . SER A 1 78 ? -11.309 -1.089 25.606 1.00 80.25 78 SER A N 1
ATOM 531 C CA . SER A 1 78 ? -10.405 0.021 25.297 1.00 80.25 7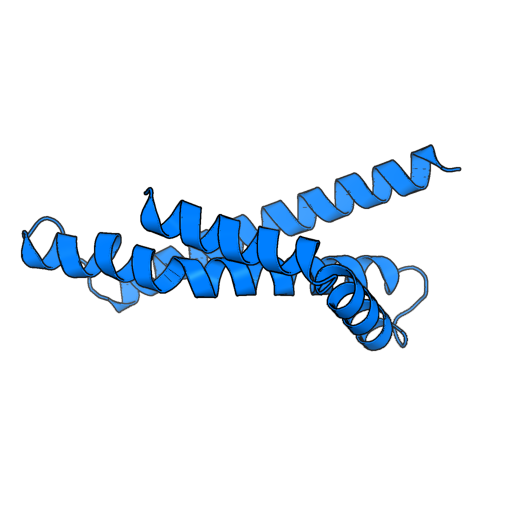8 SER A CA 1
ATOM 532 C C . SER A 1 78 ? -11.102 1.373 25.460 1.00 80.25 78 SER A C 1
ATOM 534 O O . SER A 1 78 ? -12.244 1.563 25.033 1.00 80.25 78 SER A O 1
ATOM 536 N N . SER A 1 79 ? -10.393 2.323 26.072 1.00 84.81 79 SER A N 1
ATOM 537 C CA . SER A 1 79 ? -10.776 3.734 26.227 1.00 84.81 79 SER A CA 1
ATOM 538 C C . SER A 1 79 ? -10.006 4.662 25.276 1.00 84.81 79 SER A C 1
ATOM 540 O O . SER A 1 79 ? -10.072 5.887 25.404 1.00 84.81 79 SER A O 1
ATOM 542 N N . GLU A 1 80 ? -9.274 4.091 24.318 1.00 88.25 80 GLU A N 1
ATOM 543 C CA . GLU A 1 80 ? -8.406 4.836 23.414 1.00 88.25 80 GLU A CA 1
ATOM 544 C C . GLU A 1 80 ? -9.201 5.775 22.475 1.00 88.25 80 GLU A C 1
ATOM 546 O O . GLU A 1 80 ? -10.227 5.386 21.900 1.00 88.25 80 GLU A O 1
ATOM 551 N N . PRO A 1 81 ? -8.749 7.028 22.267 1.00 89.50 81 PRO A N 1
ATOM 552 C CA . PRO A 1 81 ? -9.359 7.920 21.290 1.00 89.50 81 PRO A CA 1
ATOM 553 C C . PRO A 1 81 ? -9.041 7.478 19.853 1.00 89.50 81 PRO A C 1
ATOM 555 O O . PRO A 1 81 ? -7.909 7.131 19.534 1.00 89.50 81 PRO A O 1
ATOM 558 N N . LEU A 1 82 ? -10.012 7.619 18.939 1.00 88.06 82 LEU A N 1
ATOM 559 C CA . LEU A 1 82 ? -9.880 7.215 17.526 1.00 88.06 82 LEU A CA 1
ATOM 560 C C . LEU A 1 82 ? -8.624 7.780 16.843 1.00 88.06 82 LEU A C 1
ATOM 562 O O . LEU A 1 82 ? -8.010 7.114 16.020 1.00 88.06 82 LEU A O 1
ATOM 566 N N . ARG A 1 83 ? -8.227 9.012 17.182 1.00 90.56 83 ARG A N 1
ATOM 567 C CA . ARG A 1 83 ? -7.024 9.645 16.621 1.00 90.56 83 ARG A CA 1
ATOM 568 C C . ARG A 1 83 ? -5.738 8.923 17.018 1.00 90.56 83 ARG A C 1
ATOM 570 O O . ARG A 1 83 ? -4.850 8.817 16.181 1.00 90.56 83 ARG A O 1
ATOM 577 N N . ALA A 1 84 ? -5.641 8.460 18.265 1.00 91.94 84 ALA A N 1
ATOM 578 C CA . ALA A 1 84 ? -4.484 7.699 18.725 1.00 91.94 84 ALA A CA 1
ATOM 579 C C . ALA A 1 84 ? -4.443 6.335 18.029 1.00 91.94 84 ALA A C 1
ATOM 581 O O . ALA A 1 84 ? -3.417 6.005 17.442 1.00 91.94 84 ALA A O 1
ATOM 582 N N . TRP A 1 85 ? -5.596 5.665 17.931 1.00 93.44 85 TRP A N 1
ATOM 583 C CA . TRP A 1 85 ? -5.720 4.385 17.236 1.00 93.44 85 TRP A CA 1
ATOM 584 C C . TRP A 1 85 ? -5.312 4.481 15.758 1.00 93.44 85 TRP A C 1
ATOM 586 O O . TRP A 1 85 ? -4.511 3.686 15.274 1.00 93.44 85 TRP A O 1
ATOM 596 N N . ILE A 1 86 ? -5.799 5.499 15.031 1.00 92.75 86 ILE A N 1
ATOM 597 C CA . ILE A 1 86 ? -5.412 5.725 13.627 1.00 92.75 86 ILE A CA 1
ATOM 598 C C . ILE A 1 86 ? -3.914 6.029 13.520 1.00 92.75 86 ILE A C 1
ATOM 600 O O . ILE A 1 86 ? -3.259 5.543 12.601 1.00 92.75 86 ILE A O 1
ATOM 604 N N . ALA A 1 87 ? -3.361 6.838 14.427 1.00 94.12 87 ALA A N 1
ATOM 605 C CA . ALA A 1 87 ? -1.939 7.166 14.406 1.00 94.12 87 ALA A CA 1
ATOM 606 C C . ALA A 1 87 ? -1.068 5.931 14.666 1.00 94.12 87 ALA A C 1
ATOM 608 O O . ALA A 1 87 ? -0.035 5.775 14.017 1.00 94.12 87 ALA A O 1
ATOM 609 N N . ASP A 1 88 ? -1.475 5.057 15.584 1.00 93.25 88 ASP A N 1
ATOM 610 C CA . ASP A 1 88 ? -0.790 3.793 15.847 1.00 93.25 88 ASP A CA 1
ATOM 611 C C . ASP A 1 88 ? -0.871 2.854 14.641 1.00 93.25 88 ASP A C 1
ATOM 613 O O . ASP A 1 88 ? 0.145 2.355 14.156 1.00 93.25 88 ASP A O 1
ATOM 617 N N . HIS A 1 89 ? -2.060 2.734 14.055 1.00 93.25 89 HIS A N 1
ATOM 618 C CA . HIS A 1 89 ? -2.271 1.936 12.859 1.00 93.25 89 HIS A CA 1
ATOM 619 C C . HIS A 1 89 ? -1.438 2.436 11.667 1.00 93.25 89 HIS A C 1
ATOM 621 O O . HIS A 1 89 ? -0.800 1.646 10.971 1.00 93.25 89 HIS A O 1
ATOM 627 N N . LEU A 1 90 ? -1.357 3.754 11.465 1.00 93.44 90 LEU A N 1
ATOM 628 C CA . LEU A 1 90 ? -0.537 4.347 10.408 1.00 93.44 90 LEU A CA 1
ATOM 629 C C . LEU A 1 90 ? 0.964 4.137 10.654 1.00 93.44 90 LEU A C 1
ATOM 631 O O . LEU A 1 90 ? 1.708 3.907 9.701 1.00 93.44 90 LEU A O 1
ATOM 635 N N . LYS A 1 91 ? 1.423 4.178 11.912 1.00 95.75 91 LYS A N 1
ATOM 636 C CA . LYS A 1 91 ? 2.812 3.830 12.264 1.00 95.75 91 LYS A CA 1
ATOM 637 C C . LYS A 1 91 ? 3.101 2.365 11.954 1.00 95.75 91 LYS A C 1
ATOM 639 O O . LYS A 1 91 ? 4.126 2.073 11.340 1.00 95.75 91 LYS A O 1
ATOM 644 N N . ALA A 1 92 ? 2.199 1.461 12.331 1.00 94.06 92 ALA A N 1
ATOM 645 C CA . ALA A 1 92 ? 2.327 0.037 12.039 1.00 94.06 92 ALA A CA 1
ATOM 646 C C . ALA A 1 92 ? 2.380 -0.225 10.524 1.00 94.06 92 ALA A C 1
ATOM 648 O O . ALA A 1 92 ? 3.249 -0.970 10.057 1.00 94.06 92 ALA A O 1
ATOM 649 N N . PHE A 1 93 ? 1.522 0.445 9.748 1.00 93.44 93 PHE A N 1
ATOM 650 C CA . PHE A 1 93 ? 1.557 0.398 8.287 1.00 93.44 93 PHE A CA 1
ATOM 651 C C . PHE A 1 93 ? 2.881 0.933 7.731 1.00 93.44 93 PHE A C 1
ATOM 653 O O . PHE A 1 93 ? 3.505 0.265 6.913 1.00 93.44 93 PHE A O 1
ATOM 660 N N . ALA A 1 94 ? 3.359 2.090 8.198 1.00 94.50 94 ALA A N 1
ATOM 661 C CA . ALA A 1 94 ? 4.605 2.688 7.717 1.00 94.50 94 ALA A CA 1
ATOM 662 C C . ALA A 1 94 ? 5.823 1.781 7.964 1.00 94.50 94 ALA A C 1
ATOM 664 O O . ALA A 1 94 ? 6.647 1.593 7.067 1.00 94.50 94 ALA A O 1
ATOM 665 N N . VAL A 1 95 ? 5.915 1.175 9.152 1.00 96.69 95 VAL A N 1
ATOM 666 C CA . VAL A 1 95 ? 6.974 0.207 9.480 1.00 96.69 95 VAL A CA 1
ATOM 667 C C . VAL A 1 95 ? 6.873 -1.024 8.578 1.00 96.69 95 VAL A C 1
ATOM 669 O O . VAL A 1 95 ? 7.874 -1.454 8.007 1.00 96.69 95 VAL A O 1
ATOM 672 N N . SER A 1 96 ? 5.668 -1.562 8.395 1.00 93.94 96 SER A N 1
ATOM 673 C CA . SER A 1 96 ? 5.442 -2.728 7.536 1.00 93.94 96 SER A CA 1
ATOM 674 C C . SER A 1 96 ? 5.790 -2.433 6.075 1.00 93.94 96 SER A C 1
ATOM 676 O O . SER A 1 96 ? 6.489 -3.217 5.438 1.00 93.94 96 SER A O 1
ATOM 678 N N . ALA A 1 97 ? 5.377 -1.276 5.555 1.00 92.50 97 ALA A N 1
ATOM 679 C CA . ALA A 1 97 ? 5.683 -0.833 4.201 1.00 92.50 97 ALA A CA 1
ATOM 680 C C . ALA A 1 97 ? 7.195 -0.692 3.985 1.00 92.50 97 ALA A C 1
ATOM 682 O O . ALA A 1 97 ? 7.714 -1.176 2.981 1.00 92.50 97 ALA A O 1
ATOM 683 N N . LEU A 1 98 ? 7.914 -0.103 4.947 1.00 95.62 98 LEU A N 1
ATOM 684 C CA . LEU A 1 98 ? 9.370 0.017 4.885 1.00 95.62 98 LEU A CA 1
ATOM 685 C C . LEU A 1 98 ? 10.048 -1.358 4.813 1.00 95.62 98 LEU A C 1
ATOM 687 O O . LEU A 1 98 ? 10.935 -1.563 3.983 1.00 95.62 98 LEU A O 1
ATOM 691 N N . LEU A 1 99 ? 9.612 -2.305 5.647 1.00 95.81 99 LEU A N 1
ATOM 692 C CA . LEU A 1 99 ? 10.155 -3.664 5.660 1.00 95.81 99 LEU A CA 1
ATOM 693 C C . LEU A 1 99 ? 9.871 -4.409 4.352 1.00 95.81 99 LEU A C 1
ATOM 695 O O . LEU A 1 99 ? 10.773 -5.040 3.805 1.00 95.81 99 LEU A O 1
ATOM 699 N N . ILE A 1 100 ? 8.648 -4.314 3.827 1.00 94.62 100 ILE A N 1
ATOM 700 C CA . ILE A 1 100 ? 8.254 -4.987 2.583 1.00 94.62 100 ILE A CA 1
ATOM 701 C C . ILE A 1 100 ? 9.014 -4.402 1.388 1.00 94.62 100 ILE A C 1
ATOM 703 O O . ILE A 1 100 ? 9.545 -5.156 0.573 1.00 94.62 100 ILE A O 1
ATOM 707 N N . VAL A 1 101 ? 9.119 -3.073 1.294 1.00 94.25 101 VAL A N 1
ATOM 708 C CA . VAL A 1 101 ? 9.900 -2.407 0.241 1.00 94.25 101 VAL A CA 1
ATOM 709 C C . VAL A 1 101 ? 11.375 -2.796 0.342 1.00 94.25 101 VAL A C 1
ATOM 711 O O . VAL A 1 101 ? 11.973 -3.176 -0.663 1.00 94.25 101 VAL A O 1
ATOM 714 N N . GLY A 1 102 ? 11.956 -2.769 1.544 1.00 94.12 102 GLY A N 1
ATOM 715 C CA . GLY A 1 102 ? 13.338 -3.193 1.768 1.00 94.12 102 GLY A CA 1
ATOM 716 C C . GLY A 1 102 ? 13.579 -4.644 1.343 1.00 94.12 102 GLY A C 1
ATOM 717 O O . GLY A 1 102 ? 14.521 -4.919 0.600 1.00 94.12 102 GLY A O 1
ATOM 718 N N . ALA A 1 103 ? 12.696 -5.562 1.741 1.00 94.19 103 ALA A N 1
ATOM 719 C CA . ALA A 1 103 ? 12.767 -6.966 1.345 1.00 94.19 103 ALA A CA 1
ATOM 720 C C . ALA A 1 103 ? 12.660 -7.140 -0.179 1.00 94.19 103 ALA A C 1
ATOM 722 O O . ALA A 1 103 ? 13.459 -7.868 -0.769 1.00 94.19 103 ALA A O 1
ATOM 723 N N . ALA A 1 104 ? 11.730 -6.437 -0.830 1.00 93.69 104 ALA A N 1
ATOM 724 C CA . ALA A 1 104 ? 11.567 -6.484 -2.281 1.00 93.69 104 ALA A CA 1
ATOM 725 C C . ALA A 1 104 ? 12.824 -6.001 -3.018 1.00 93.69 104 ALA A C 1
ATOM 727 O O . ALA A 1 104 ? 13.266 -6.640 -3.976 1.00 93.69 104 ALA A O 1
ATOM 728 N N . LEU A 1 105 ? 13.443 -4.918 -2.541 1.00 94.44 105 LEU A N 1
ATOM 729 C CA . LEU A 1 105 ? 14.696 -4.412 -3.096 1.00 94.44 105 LEU A CA 1
ATOM 730 C C . LEU A 1 105 ? 15.827 -5.432 -2.932 1.00 94.44 105 LEU A C 1
ATOM 732 O O . LEU A 1 105 ? 16.505 -5.739 -3.910 1.00 94.44 105 LEU A O 1
ATOM 736 N N . VAL A 1 106 ? 15.991 -6.017 -1.743 1.00 95.19 106 VAL A N 1
ATOM 737 C CA . VAL A 1 106 ? 17.011 -7.050 -1.493 1.00 95.19 106 VAL A CA 1
ATOM 738 C C . VAL A 1 106 ? 16.833 -8.240 -2.435 1.00 95.19 106 VAL A C 1
ATOM 740 O O . VAL A 1 106 ? 17.796 -8.649 -3.082 1.00 95.19 106 VAL A O 1
ATOM 743 N N . VAL A 1 107 ? 15.609 -8.760 -2.563 1.00 94.12 107 VAL A N 1
ATOM 744 C CA . VAL A 1 107 ? 15.308 -9.887 -3.458 1.00 94.12 107 VAL A CA 1
ATOM 745 C C . VAL A 1 107 ? 15.583 -9.521 -4.916 1.00 94.12 107 VAL A C 1
ATOM 747 O O . VAL A 1 107 ? 16.222 -10.297 -5.621 1.00 94.12 107 VAL A O 1
ATOM 750 N N . SER A 1 108 ? 15.174 -8.332 -5.368 1.00 89.94 108 SER A N 1
ATOM 751 C CA . SER A 1 108 ? 15.414 -7.892 -6.750 1.00 89.94 108 SER A CA 1
ATOM 752 C C . SER A 1 108 ? 16.899 -7.728 -7.077 1.00 89.94 108 SER A C 1
ATOM 754 O O . SER A 1 108 ? 17.343 -8.119 -8.154 1.00 89.94 108 SER A O 1
ATOM 756 N N . LEU A 1 109 ? 17.688 -7.209 -6.134 1.00 91.38 109 LEU A N 1
ATOM 757 C CA . LEU A 1 109 ? 19.127 -7.031 -6.299 1.00 91.38 109 LEU A CA 1
ATOM 758 C C . LEU A 1 109 ? 19.852 -8.377 -6.270 1.00 91.38 109 LEU A C 1
ATOM 760 O O . LEU A 1 109 ? 20.791 -8.583 -7.035 1.00 91.38 109 LEU A O 1
ATOM 764 N N . ALA A 1 110 ? 19.413 -9.302 -5.415 1.00 92.38 110 ALA A N 1
ATOM 765 C CA . ALA A 1 110 ? 19.928 -10.665 -5.392 1.00 92.38 110 ALA A CA 1
ATOM 766 C C . ALA A 1 110 ? 19.623 -11.398 -6.708 1.00 92.38 110 ALA A C 1
ATOM 768 O O . ALA A 1 110 ? 20.520 -12.005 -7.289 1.00 92.38 110 ALA A O 1
ATOM 769 N N . ALA A 1 111 ? 18.395 -11.277 -7.220 1.00 90.44 111 ALA A N 1
ATOM 770 C CA . ALA A 1 111 ? 17.999 -11.852 -8.502 1.00 90.44 111 ALA A CA 1
ATOM 771 C C . ALA A 1 111 ? 18.806 -11.266 -9.673 1.00 90.44 111 ALA A C 1
ATOM 773 O O . ALA A 1 111 ? 19.291 -12.017 -10.516 1.00 90.44 111 ALA A O 1
ATOM 774 N N . ALA A 1 112 ? 19.024 -9.946 -9.691 1.00 87.19 112 ALA A N 1
ATOM 775 C CA . ALA A 1 112 ? 19.831 -9.284 -10.716 1.00 87.19 112 ALA A CA 1
ATOM 776 C C . ALA A 1 112 ? 21.296 -9.754 -10.722 1.00 87.19 112 ALA A C 1
ATOM 778 O O . ALA A 1 112 ? 21.915 -9.808 -11.778 1.00 87.19 112 ALA A O 1
ATOM 779 N N . ARG A 1 113 ? 21.850 -10.112 -9.556 1.00 86.88 113 ARG A N 1
ATOM 780 C CA . ARG A 1 113 ? 23.213 -10.655 -9.437 1.00 86.88 113 ARG A CA 1
ATOM 781 C C . ARG A 1 113 ? 23.314 -12.135 -9.799 1.00 86.88 113 ARG A C 1
ATOM 783 O O . ARG A 1 113 ? 24.379 -12.564 -10.206 1.00 86.88 113 ARG A O 1
ATOM 790 N N . ALA A 1 114 ? 22.246 -12.910 -9.612 1.00 84.31 114 ALA A N 1
ATOM 791 C CA . ALA A 1 114 ? 22.224 -14.341 -9.923 1.00 84.31 114 ALA A CA 1
ATOM 792 C C . ALA A 1 114 ? 22.020 -14.634 -11.420 1.00 84.31 114 ALA A C 1
ATOM 794 O O . ALA A 1 114 ? 22.322 -15.734 -11.872 1.00 84.31 114 ALA A O 1
ATOM 795 N N . GLY A 1 115 ? 21.473 -13.672 -12.171 1.00 69.88 115 GLY A N 1
ATOM 796 C CA . GLY A 1 115 ? 21.299 -13.754 -13.624 1.00 69.88 1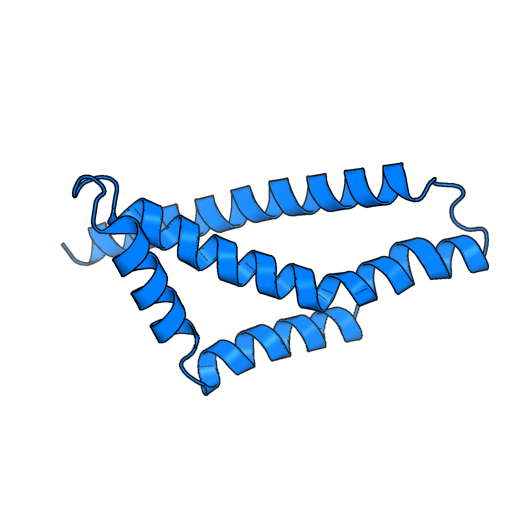15 GLY A CA 1
ATOM 797 C C . GLY A 1 115 ? 22.446 -13.160 -14.452 1.00 69.88 115 GLY A C 1
ATOM 798 O O . GLY A 1 115 ? 22.301 -13.092 -15.670 1.00 69.88 115 GLY A O 1
ATOM 799 N N . ALA A 1 116 ? 23.530 -12.705 -13.812 1.00 52.22 116 ALA A N 1
ATOM 800 C CA . ALA A 1 116 ? 24.742 -12.160 -14.434 1.00 52.22 116 ALA A CA 1
ATOM 801 C C . ALA A 1 116 ? 25.903 -13.155 -14.307 1.00 52.22 116 ALA A C 1
ATOM 803 O O . ALA A 1 116 ? 26.730 -13.200 -15.244 1.00 52.22 116 ALA A O 1
#

Foldseek 3Di:
DVQLVVQLVCLVVVCVVVVVLVVLLVVLLVVLVPPDPVCSNLSSLLSSLVVSLVSSCVSNVVVCCCPVPVVCVVVVVDPDDPVVVVVVVVVVSVVVSVVSSVVSSVVVVVVVVVVD

Solvent-accessible surface area (backbone atoms only — not comparable to full-atom values): 6269 Å² total; per-residue (Å²): 112,68,68,36,51,51,40,34,49,49,53,55,49,46,29,61,76,70,45,46,54,58,56,44,46,50,51,22,4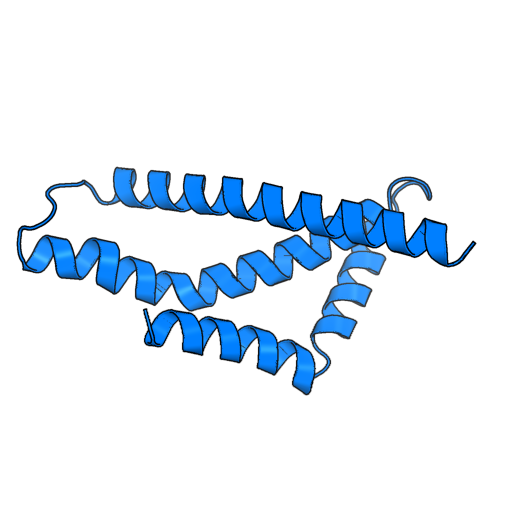2,63,74,25,61,88,45,59,84,90,47,19,63,58,51,16,50,46,46,33,51,48,52,54,51,50,52,38,47,63,58,23,42,64,50,48,47,45,55,74,45,55,46,30,48,73,71,66,75,47,88,77,54,70,68,57,54,51,52,50,50,51,50,54,48,51,54,50,50,52,52,52,44,50,50,51,51,52,52,52,55,51,52,59,60,74,78,107

Sequence (116 aa):
MIGSALAGAAWLSGLVVTGGGAALAHAAGSATAALPPAVGPLAAIVMFVGVVAAGYEAVTFPFALFRGFLLDRKYGLSSEPLRAWIADHLKAFAVSALLIVGAALVVSLAAARAGA

Radius of gyration: 17.64 Å; Cα contacts (8 Å, |Δi|>4): 65; chains: 1; bounding box: 43×25×44 Å

Mean predicted aligned error: 4.81 Å

pLDDT: mean 91.18, std 5.91, range [52.22, 96.69]